Protein AF-A0A7V0SCT6-F1 (afdb_monomer)

Solvent-accessible surface area (backbone atoms only — not comparable to full-atom values): 3227 Å² total; per-residue (Å²): 134,81,79,78,49,74,70,55,52,51,53,53,49,50,54,50,33,68,77,64,34,78,66,45,58,59,49,51,50,48,57,51,47,52,52,52,50,51,53,50,37,69,71,67,69,58,84,73,82,76,85,125

Sequence (52 aa):
MGMPGIWELVIIFLIVLVVFGAGKIPKIARDIGSGIKEFKKSIDGKDDDAVK

Secondary structure (DSSP, 8-state):
-PPPPHHHHHHHHHHHHHHH-TTHHHHHHHHHHHHHHHHHHHHHT-------

pLDDT: mean 85.67, std 13.06, range [42.06, 95.12]

Mean predicted aligned error: 8.36 Å

Foldseek 3Di:
DDDDDPVVVVVVVVVVCVVCPPPRVVVVVVVVVVVVVVVCCVVVVDPPPPPD

Structure (mmCIF, N/CA/C/O backbone):
data_AF-A0A7V0SCT6-F1
#
_entry.id   AF-A0A7V0SCT6-F1
#
loop_
_atom_site.group_PDB
_atom_site.id
_atom_site.type_symbol
_atom_site.label_atom_id
_atom_site.label_alt_id
_atom_site.label_comp_id
_atom_site.label_asym_id
_atom_site.label_entity_id
_atom_site.label_seq_id
_atom_site.pdbx_PDB_ins_code
_atom_site.Cartn_x
_atom_site.Cartn_y
_atom_site.Cartn_z
_atom_site.occupancy
_atom_site.B_iso_or_equiv
_atom_site.auth_seq_id
_atom_site.auth_comp_id
_atom_site.auth_asym_id
_atom_site.auth_atom_id
_atom_site.pdbx_PDB_model_num
ATOM 1 N N . MET A 1 1 ? 25.692 -6.307 3.545 1.00 70.12 1 MET A N 1
ATOM 2 C CA . MET A 1 1 ? 24.531 -6.406 2.635 1.00 70.12 1 MET A CA 1
ATOM 3 C C . MET A 1 1 ? 23.898 -5.030 2.568 1.00 70.12 1 MET A C 1
ATOM 5 O O . MET A 1 1 ? 23.439 -4.552 3.596 1.00 70.12 1 MET A O 1
ATOM 9 N N . GLY A 1 2 ? 24.022 -4.345 1.430 1.00 82.00 2 GLY A N 1
ATOM 10 C CA . GLY A 1 2 ? 23.496 -2.990 1.253 1.00 82.00 2 GLY A CA 1
ATOM 11 C C . GLY A 1 2 ? 21.982 -3.010 1.067 1.00 82.00 2 GLY A C 1
ATOM 12 O O . GLY A 1 2 ? 21.453 -3.923 0.438 1.00 82.00 2 GLY A O 1
ATOM 13 N N . MET A 1 3 ? 21.300 -2.021 1.639 1.00 85.31 3 MET A N 1
ATOM 14 C CA . MET A 1 3 ? 19.882 -1.783 1.381 1.00 85.31 3 MET A CA 1
ATOM 15 C C . MET A 1 3 ? 19.716 -1.449 -0.113 1.00 85.31 3 MET A C 1
ATOM 17 O O . MET A 1 3 ? 20.505 -0.638 -0.606 1.00 85.31 3 MET 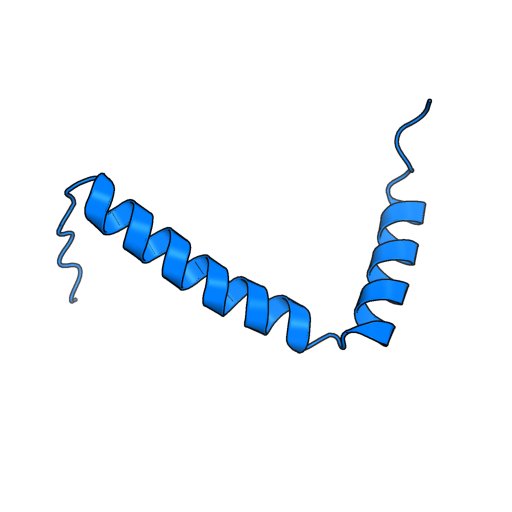A O 1
ATOM 21 N N . PRO A 1 4 ? 18.751 -2.043 -0.839 1.00 84.31 4 PRO A N 1
ATOM 22 C CA . PRO 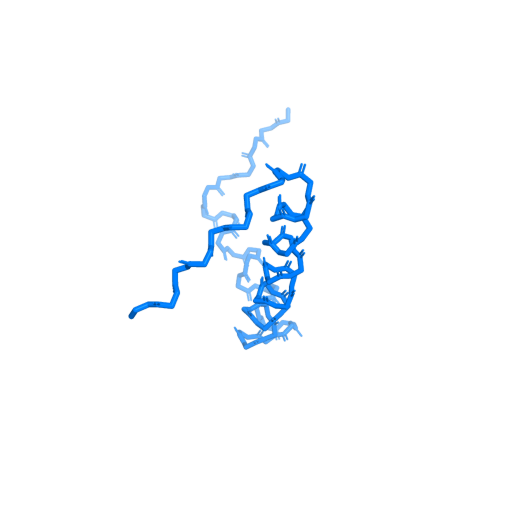A 1 4 ? 18.492 -1.662 -2.224 1.00 84.31 4 PRO A CA 1
ATOM 23 C C . PRO A 1 4 ? 18.212 -0.162 -2.309 1.00 84.31 4 PRO A C 1
ATOM 25 O O . PRO A 1 4 ? 17.502 0.406 -1.471 1.00 84.31 4 PRO A O 1
ATOM 28 N N . GLY A 1 5 ? 18.803 0.484 -3.310 1.00 91.88 5 GLY A N 1
ATOM 29 C CA . GLY A 1 5 ? 18.627 1.907 -3.53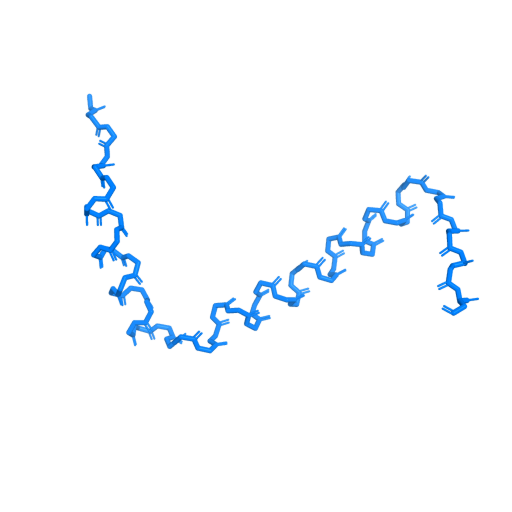7 1.00 91.88 5 GLY A CA 1
ATOM 30 C C . GLY A 1 5 ? 17.173 2.245 -3.859 1.00 91.88 5 GLY A C 1
ATOM 31 O O . GLY A 1 5 ? 16.394 1.408 -4.318 1.00 91.88 5 GLY A O 1
ATOM 32 N N . ILE A 1 6 ? 16.808 3.515 -3.676 1.00 93.69 6 ILE A N 1
ATOM 33 C CA . ILE A 1 6 ? 15.468 4.026 -4.011 1.00 93.69 6 ILE A CA 1
ATOM 34 C C . ILE A 1 6 ? 15.061 3.678 -5.453 1.00 93.69 6 ILE A C 1
ATOM 36 O O . ILE A 1 6 ? 13.909 3.327 -5.695 1.00 93.69 6 ILE A O 1
ATOM 40 N N . TRP A 1 7 ? 16.012 3.693 -6.392 1.00 93.12 7 TRP A N 1
ATOM 41 C CA . TRP A 1 7 ? 15.774 3.317 -7.787 1.00 93.12 7 TRP A CA 1
ATOM 42 C C . T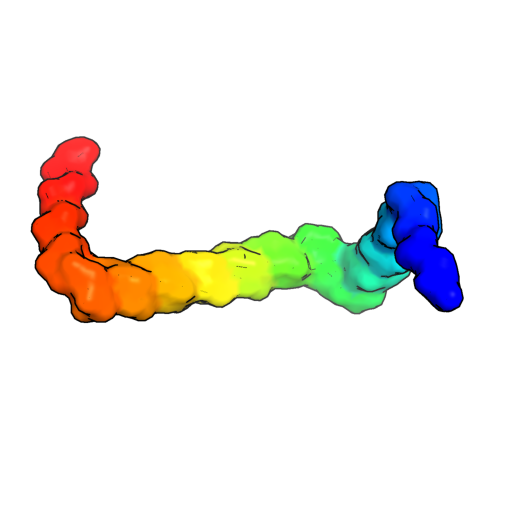RP A 1 7 ? 15.396 1.842 -7.971 1.00 93.12 7 TRP A C 1
ATOM 44 O O . TRP A 1 7 ? 14.499 1.536 -8.753 1.00 93.12 7 TRP A O 1
ATOM 54 N N . GLU A 1 8 ? 16.025 0.932 -7.227 1.00 93.06 8 GLU A N 1
ATOM 55 C CA . GLU A 1 8 ? 15.713 -0.501 -7.280 1.00 93.06 8 GLU A CA 1
ATOM 56 C C . GLU A 1 8 ? 14.335 -0.782 -6.670 1.00 93.06 8 GLU A C 1
ATOM 58 O O . GLU A 1 8 ? 13.542 -1.530 -7.244 1.00 93.06 8 GLU A O 1
ATOM 63 N N . LEU A 1 9 ? 14.000 -0.121 -5.555 1.00 93.50 9 LEU A N 1
ATOM 64 C CA . LEU A 1 9 ? 12.679 -0.234 -4.930 1.00 93.50 9 LEU A CA 1
ATOM 65 C C . LEU A 1 9 ? 11.551 0.223 -5.861 1.00 93.50 9 LEU A C 1
ATOM 67 O O . LEU A 1 9 ? 10.509 -0.428 -5.909 1.00 93.50 9 LEU A O 1
ATOM 71 N N . VAL A 1 10 ? 11.750 1.298 -6.631 1.00 94.31 10 VAL A N 1
ATOM 72 C CA . VAL A 1 10 ? 10.756 1.777 -7.608 1.00 94.31 10 VAL A CA 1
ATOM 73 C C . VAL A 1 10 ? 10.529 0.754 -8.723 1.00 94.31 10 VAL A C 1
ATOM 75 O O . VAL A 1 10 ? 9.383 0.506 -9.097 1.00 94.31 10 VAL A O 1
ATOM 78 N N . ILE A 1 11 ? 11.592 0.119 -9.228 1.00 95.06 11 ILE A N 1
ATOM 79 C CA . ILE A 1 11 ? 11.483 -0.927 -10.258 1.00 95.06 11 ILE A CA 1
ATOM 80 C C . ILE A 1 11 ? 10.723 -2.141 -9.717 1.00 95.06 11 ILE A C 1
ATOM 82 O O . ILE A 1 11 ? 9.802 -2.633 -10.367 1.00 95.06 11 ILE A O 1
ATOM 86 N N . ILE A 1 12 ? 11.061 -2.596 -8.509 1.00 93.88 12 ILE A N 1
ATOM 87 C CA . ILE A 1 12 ? 10.361 -3.706 -7.852 1.00 93.88 12 ILE A CA 1
ATOM 88 C C . ILE A 1 12 ? 8.883 -3.354 -7.660 1.00 93.88 12 ILE A C 1
ATOM 90 O O . ILE A 1 12 ? 8.007 -4.155 -7.981 1.00 93.88 12 ILE A O 1
ATOM 94 N N . PHE A 1 13 ? 8.593 -2.138 -7.196 1.00 93.25 13 PHE A N 1
ATOM 95 C CA . PHE A 1 13 ? 7.227 -1.666 -7.010 1.00 93.2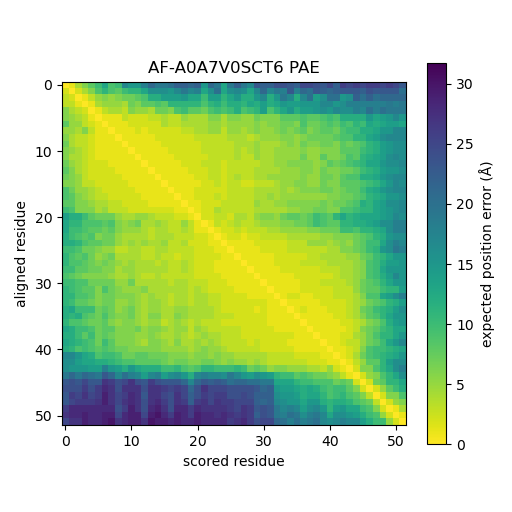5 13 PHE A CA 1
ATOM 96 C C . PHE A 1 13 ? 6.441 -1.650 -8.326 1.00 93.25 13 PHE A C 1
ATOM 98 O O . PHE A 1 13 ? 5.304 -2.111 -8.359 1.00 93.25 13 PHE A O 1
ATOM 105 N N . LEU A 1 14 ? 7.052 -1.208 -9.429 1.00 94.88 14 LEU A N 1
ATOM 106 C CA . LEU A 1 14 ? 6.448 -1.265 -10.763 1.00 94.88 14 LEU A CA 1
ATOM 107 C C . LEU A 1 14 ? 6.114 -2.697 -11.192 1.00 94.88 14 LEU A C 1
ATOM 109 O O . LEU A 1 14 ? 5.004 -2.943 -11.659 1.00 94.88 14 LEU A O 1
ATOM 113 N N . ILE A 1 15 ? 7.027 -3.652 -10.994 1.00 94.94 15 ILE A N 1
ATOM 114 C CA . ILE A 1 15 ? 6.783 -5.070 -11.313 1.00 94.94 15 ILE A CA 1
ATOM 115 C C . ILE A 1 15 ? 5.599 -5.600 -10.497 1.00 94.94 15 ILE A C 1
ATOM 117 O O . ILE A 1 15 ? 4.683 -6.216 -11.044 1.00 94.94 15 ILE A O 1
ATOM 121 N N . VAL A 1 16 ? 5.576 -5.310 -9.196 1.00 93.94 16 VAL A N 1
ATOM 122 C CA . VAL A 1 16 ? 4.473 -5.691 -8.307 1.00 93.94 16 VAL A CA 1
ATOM 123 C C . VAL A 1 16 ? 3.157 -5.058 -8.777 1.00 93.94 16 VAL A C 1
ATOM 125 O O . VAL A 1 16 ? 2.138 -5.743 -8.845 1.00 93.94 16 VAL A O 1
ATOM 128 N N . LEU A 1 17 ? 3.154 -3.783 -9.172 1.00 93.38 17 LEU A N 1
ATOM 129 C CA . LEU A 1 17 ? 1.963 -3.119 -9.704 1.00 93.38 17 LEU A CA 1
ATOM 130 C C . LEU A 1 17 ? 1.471 -3.730 -11.018 1.00 93.38 17 LEU A C 1
ATOM 132 O O . LEU A 1 17 ? 0.267 -3.726 -11.248 1.00 93.38 17 LEU A O 1
ATOM 136 N N . VAL A 1 18 ? 2.350 -4.259 -11.871 1.00 94.00 18 VAL A N 1
ATOM 137 C CA . VAL A 1 18 ? 1.943 -4.951 -13.106 1.00 94.00 18 VAL A CA 1
ATOM 138 C C . VAL A 1 18 ? 1.304 -6.304 -12.787 1.00 94.00 18 VAL A C 1
ATOM 140 O O . VAL A 1 18 ? 0.256 -6.627 -13.338 1.00 94.00 18 VAL A O 1
ATOM 143 N N . VAL A 1 19 ? 1.887 -7.073 -11.864 1.00 93.81 19 VAL A N 1
ATOM 144 C CA . VAL A 1 19 ? 1.377 -8.402 -11.478 1.00 93.81 19 VAL A CA 1
ATOM 145 C C . VAL A 1 19 ? 0.052 -8.305 -10.720 1.00 93.81 19 VAL A C 1
ATOM 147 O O . VAL A 1 19 ? -0.896 -9.036 -11.002 1.00 93.81 19 VAL A O 1
ATOM 150 N N . PHE A 1 20 ? -0.030 -7.400 -9.746 1.00 91.56 20 PHE A N 1
ATOM 151 C CA . PHE A 1 20 ? -1.214 -7.250 -8.901 1.00 91.56 20 PHE A CA 1
ATOM 152 C C . PHE A 1 20 ? -2.232 -6.257 -9.478 1.00 91.56 20 PHE A C 1
ATOM 154 O O . PHE A 1 20 ? -3.421 -6.357 -9.177 1.00 91.56 20 PHE A O 1
ATOM 161 N N . GLY A 1 21 ? -1.804 -5.328 -10.330 1.00 88.06 21 GLY A N 1
ATOM 162 C CA . GLY A 1 21 ? -2.603 -4.211 -10.823 1.00 88.06 21 GLY A CA 1
ATOM 163 C C . GLY A 1 21 ? -2.590 -3.021 -9.858 1.00 88.06 21 GLY A C 1
ATOM 164 O O . GLY A 1 21 ? -2.761 -3.176 -8.644 1.00 88.06 21 GLY A O 1
ATOM 165 N N . ALA A 1 22 ? -2.484 -1.803 -10.401 1.00 86.94 22 ALA A N 1
ATOM 166 C CA . ALA A 1 22 ? -2.423 -0.567 -9.612 1.00 86.94 22 ALA A CA 1
ATOM 167 C C . ALA A 1 22 ? -3.656 -0.310 -8.725 1.00 86.94 22 ALA A C 1
ATOM 169 O O . ALA A 1 22 ? -3.566 0.435 -7.755 1.00 86.94 22 ALA A O 1
ATOM 170 N N . GLY A 1 23 ? -4.796 -0.945 -9.018 1.00 86.62 23 GLY A N 1
ATOM 171 C CA . GLY A 1 23 ? -6.015 -0.845 -8.212 1.00 86.62 23 GLY A CA 1
ATOM 172 C C . GLY A 1 23 ? -6.108 -1.838 -7.047 1.00 86.62 23 GLY A C 1
ATOM 173 O O . GLY A 1 23 ? -6.814 -1.559 -6.079 1.00 86.62 23 GLY A O 1
ATOM 174 N N . LYS A 1 24 ? -5.409 -2.985 -7.091 1.00 89.75 24 LYS A N 1
ATOM 175 C CA . LYS A 1 24 ? -5.542 -4.010 -6.037 1.00 89.75 24 LYS A CA 1
ATOM 176 C C . LYS A 1 24 ? -4.804 -3.627 -4.761 1.00 89.75 24 LYS A C 1
ATOM 178 O O . LYS A 1 24 ? -5.358 -3.795 -3.681 1.00 89.75 24 LYS A O 1
ATOM 183 N N . ILE A 1 25 ? -3.606 -3.056 -4.880 1.00 90.88 25 ILE A N 1
ATOM 184 C CA . ILE A 1 25 ? -2.825 -2.576 -3.730 1.00 90.88 25 ILE A CA 1
ATOM 185 C C . ILE A 1 25 ? -3.587 -1.538 -2.890 1.00 90.88 25 ILE A C 1
ATOM 187 O O . ILE A 1 25 ? -3.746 -1.769 -1.693 1.00 90.88 25 ILE A O 1
ATOM 191 N N . PRO A 1 26 ? -4.122 -0.439 -3.459 1.00 89.06 26 PRO A N 1
ATOM 192 C CA . PRO A 1 26 ? -4.873 0.538 -2.676 1.00 89.06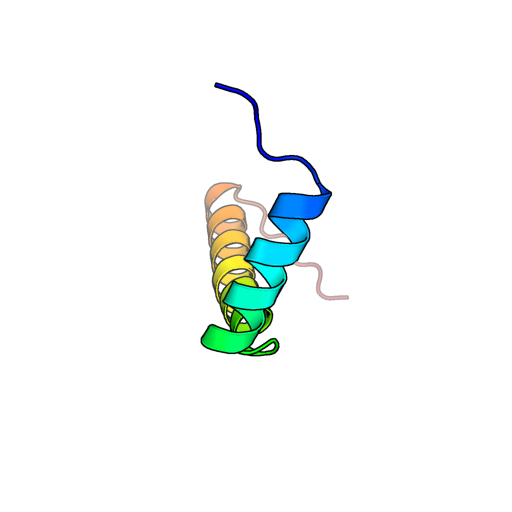 26 PRO A CA 1
ATOM 193 C C . PRO A 1 26 ? -6.195 -0.019 -2.145 1.00 89.06 26 PRO A C 1
ATOM 195 O O . PRO A 1 26 ? -6.641 0.421 -1.091 1.00 89.06 26 PRO A O 1
ATOM 198 N N . LYS A 1 27 ? -6.820 -0.990 -2.826 1.00 92.38 27 LYS A N 1
ATOM 199 C CA . LYS A 1 27 ? -8.022 -1.662 -2.315 1.00 92.38 27 LYS A CA 1
ATOM 200 C C . LYS A 1 27 ? -7.710 -2.462 -1.048 1.00 92.38 27 LYS A C 1
ATOM 202 O O . LYS A 1 27 ? -8.318 -2.210 -0.018 1.00 92.38 27 LYS A O 1
ATOM 207 N N . ILE A 1 28 ? -6.689 -3.317 -1.096 1.00 92.19 28 ILE A N 1
ATOM 208 C CA . ILE A 1 28 ? -6.236 -4.105 0.061 1.00 92.19 28 ILE A CA 1
ATOM 209 C C . ILE A 1 28 ? -5.760 -3.183 1.190 1.00 92.19 28 ILE A C 1
ATOM 211 O O . ILE A 1 28 ? -6.106 -3.397 2.344 1.00 92.19 28 ILE A O 1
ATOM 215 N N . ALA A 1 29 ? -5.015 -2.121 0.872 1.00 92.62 29 ALA A N 1
ATOM 216 C CA . ALA A 1 29 ? -4.565 -1.149 1.865 1.00 92.62 29 ALA A CA 1
ATOM 217 C C . ALA A 1 29 ? -5.729 -0.397 2.531 1.00 92.62 29 ALA A C 1
ATOM 219 O O . ALA A 1 29 ? -5.659 -0.121 3.725 1.00 92.62 29 ALA A O 1
ATOM 220 N N . ARG A 1 30 ? -6.802 -0.080 1.793 1.00 93.75 30 ARG A N 1
ATOM 221 C CA . ARG A 1 30 ? -8.026 0.508 2.362 1.00 93.75 30 ARG A CA 1
ATOM 222 C C . ARG A 1 30 ? -8.762 -0.481 3.257 1.00 93.75 30 ARG A C 1
ATOM 224 O O . ARG A 1 30 ? -9.119 -0.109 4.367 1.00 93.75 30 ARG A O 1
ATOM 231 N N . ASP A 1 31 ? -8.938 -1.720 2.807 1.00 94.31 31 ASP A N 1
ATOM 232 C CA . ASP A 1 31 ? -9.637 -2.759 3.571 1.00 94.31 31 ASP A CA 1
ATOM 233 C C . ASP A 1 31 ? -8.883 -3.081 4.878 1.00 94.31 31 ASP A C 1
ATOM 235 O O . ASP A 1 31 ? -9.466 -3.080 5.962 1.00 94.31 31 ASP A O 1
ATOM 239 N N . ILE A 1 32 ? -7.556 -3.243 4.798 1.00 95.12 32 ILE A N 1
ATOM 240 C CA . ILE A 1 32 ? -6.678 -3.431 5.963 1.00 95.12 32 ILE A CA 1
ATOM 241 C C . ILE A 1 32 ? -6.653 -2.175 6.841 1.00 95.12 32 ILE A C 1
ATOM 243 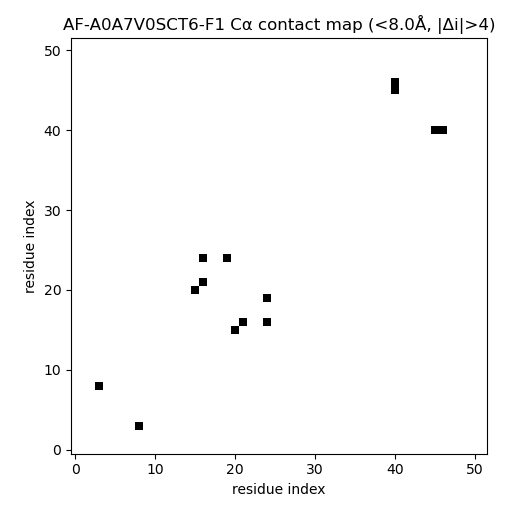O O . ILE A 1 32 ? -6.732 -2.274 8.062 1.00 95.12 32 ILE A O 1
ATOM 247 N N . GLY A 1 33 ? -6.549 -0.987 6.243 1.00 93.31 33 GLY A N 1
ATOM 248 C CA . GLY A 1 33 ? -6.474 0.280 6.968 1.00 93.31 33 GLY A CA 1
ATOM 249 C C . GLY A 1 33 ? -7.726 0.565 7.794 1.00 93.31 33 GLY A C 1
ATOM 250 O O . GLY A 1 33 ? -7.614 0.981 8.946 1.00 93.31 33 GLY A O 1
ATOM 251 N N . SER A 1 34 ? -8.908 0.287 7.241 1.00 93.31 34 SER A N 1
ATOM 252 C CA . SER A 1 34 ? -10.178 0.381 7.965 1.00 93.31 34 SER A CA 1
ATOM 253 C C . SER A 1 34 ? -10.234 -0.609 9.129 1.00 93.31 34 SER A C 1
ATOM 255 O O . SER A 1 34 ? -10.543 -0.196 10.244 1.00 93.31 34 SER A O 1
ATOM 257 N N . GLY A 1 35 ? -9.833 -1.868 8.917 1.00 94.56 35 GLY A N 1
ATOM 258 C CA . GLY A 1 35 ? -9.792 -2.874 9.985 1.00 94.56 35 GLY A CA 1
ATOM 259 C C . GLY A 1 35 ? -8.811 -2.521 11.109 1.00 94.56 35 GLY A C 1
ATOM 260 O O . GLY A 1 35 ? -9.148 -2.630 12.284 1.00 94.56 35 GLY A O 1
ATOM 261 N N . ILE A 1 36 ? -7.617 -2.016 10.774 1.00 94.06 36 ILE A N 1
ATOM 262 C CA . ILE A 1 36 ? -6.644 -1.533 11.769 1.00 94.06 36 ILE A CA 1
ATOM 263 C C . ILE A 1 36 ? -7.193 -0.314 12.520 1.00 94.06 36 ILE A C 1
ATOM 265 O O . ILE A 1 36 ? -6.987 -0.196 13.728 1.00 94.06 36 ILE A O 1
ATOM 269 N N . LYS A 1 37 ? -7.893 0.597 11.832 1.00 91.12 37 LYS A N 1
ATOM 270 C CA . LYS A 1 37 ? -8.510 1.778 12.451 1.00 91.12 37 LYS A CA 1
ATOM 271 C C . LYS A 1 37 ? -9.590 1.382 13.459 1.00 91.12 37 LYS A C 1
ATOM 273 O O . LYS A 1 37 ? -9.588 1.918 14.563 1.00 91.12 37 LYS A O 1
ATOM 278 N N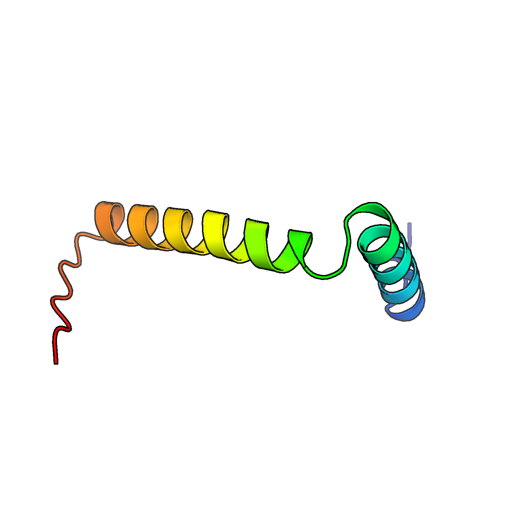 . GLU A 1 38 ? -10.472 0.451 13.103 1.00 90.69 38 GLU A N 1
ATOM 279 C CA . GLU A 1 38 ? -11.505 -0.076 14.004 1.00 90.69 38 GLU A CA 1
ATOM 280 C C . GLU A 1 38 ? -10.889 -0.832 15.183 1.00 90.69 38 GLU A C 1
ATOM 282 O O . GLU A 1 38 ? -11.230 -0.553 16.329 1.00 90.69 38 GLU A O 1
ATOM 287 N N . PHE A 1 39 ? -9.899 -1.693 14.927 1.00 91.88 39 PHE A N 1
ATOM 288 C CA . PHE A 1 39 ? -9.167 -2.411 15.972 1.00 91.88 39 PHE A CA 1
ATOM 289 C C . PHE A 1 39 ? -8.504 -1.452 16.967 1.00 91.88 39 PHE A C 1
ATOM 291 O O . PHE A 1 39 ? -8.611 -1.627 18.181 1.00 91.88 39 PHE A O 1
ATOM 298 N N . LYS A 1 40 ? -7.869 -0.387 16.462 1.00 89.44 40 LYS A N 1
ATOM 299 C CA . LYS A 1 40 ? -7.284 0.658 17.303 1.00 89.44 40 LYS A CA 1
ATOM 300 C C . LYS A 1 40 ? -8.355 1.414 18.094 1.00 89.44 40 LYS A C 1
ATOM 302 O O . LYS A 1 40 ? -8.121 1.695 19.262 1.00 89.44 40 LYS A O 1
ATOM 307 N N . LYS A 1 41 ? -9.515 1.715 17.496 1.00 88.06 41 LYS A N 1
ATOM 308 C CA . LYS A 1 41 ? -10.633 2.394 18.177 1.00 88.06 41 LYS A CA 1
ATOM 309 C C . LYS A 1 41 ? -11.167 1.563 19.348 1.00 88.06 41 LYS A C 1
ATOM 311 O O . LYS A 1 41 ? -11.328 2.095 20.440 1.00 88.06 41 LYS A O 1
ATOM 316 N N . SER A 1 42 ? -11.370 0.260 19.147 1.00 86.00 42 SER A N 1
ATOM 317 C CA . SER A 1 42 ? -11.856 -0.646 20.196 1.00 86.00 42 SER A CA 1
ATOM 318 C C . SER A 1 42 ? -10.853 -0.843 21.335 1.00 86.00 42 SER A C 1
ATOM 320 O O . SER A 1 42 ? -11.261 -0.980 22.482 1.00 86.00 42 SER A O 1
ATOM 322 N N . ILE A 1 43 ? -9.548 -0.850 21.038 1.00 87.44 43 ILE A N 1
ATOM 323 C CA . ILE A 1 43 ? -8.496 -1.007 22.058 1.00 87.44 43 ILE A CA 1
ATOM 324 C C . ILE A 1 43 ? -8.252 0.284 22.839 1.00 87.44 43 ILE A C 1
ATOM 326 O O . ILE A 1 43 ? -8.012 0.234 24.041 1.00 87.44 43 ILE A O 1
ATOM 330 N N . ASP A 1 44 ? -8.289 1.436 22.171 1.00 83.06 44 ASP A N 1
ATOM 331 C CA . ASP A 1 44 ? -7.978 2.728 22.790 1.00 83.06 44 ASP A CA 1
ATOM 332 C C . ASP A 1 44 ? -9.155 3.291 23.611 1.00 83.06 44 ASP A C 1
ATOM 334 O O . ASP A 1 44 ? -9.009 4.329 24.252 1.00 83.06 44 ASP A O 1
ATOM 338 N N . GLY A 1 45 ? -10.325 2.632 23.600 1.00 67.56 45 GLY A N 1
ATOM 339 C CA . GLY A 1 45 ? -11.512 3.021 24.376 1.00 67.56 45 GLY A CA 1
ATOM 340 C C . GLY A 1 45 ? -12.078 4.402 24.022 1.00 67.56 45 GLY A C 1
ATOM 341 O O . GLY A 1 45 ? -12.964 4.901 24.712 1.00 67.56 45 GLY A O 1
ATOM 342 N N . LYS A 1 46 ? -11.563 5.036 22.963 1.00 63.00 46 LYS A N 1
ATOM 343 C CA . LYS A 1 46 ? -12.040 6.318 22.452 1.00 63.00 46 LYS A CA 1
ATOM 344 C C . LYS A 1 46 ? -13.244 6.085 21.550 1.00 63.00 46 LYS A C 1
ATOM 346 O O . LYS A 1 46 ? -13.121 5.954 20.328 1.00 63.00 46 LYS A O 1
ATOM 351 N N . ASP A 1 47 ? -14.423 6.079 22.160 1.00 62.66 47 ASP A N 1
ATOM 352 C CA . ASP A 1 47 ? -15.655 6.460 21.474 1.00 62.66 47 ASP A CA 1
ATOM 353 C C . ASP A 1 47 ? -15.606 7.960 21.158 1.00 62.66 47 ASP A C 1
ATOM 355 O O . ASP A 1 47 ? -16.264 8.788 21.777 1.00 62.66 47 ASP A O 1
ATOM 359 N N . ASP A 1 48 ? -14.780 8.325 20.177 1.00 59.28 48 ASP A N 1
ATOM 360 C CA . ASP A 1 48 ? -14.918 9.608 19.504 1.00 59.28 48 ASP A CA 1
ATOM 361 C C . ASP A 1 48 ? -16.078 9.482 18.507 1.00 59.28 48 ASP A C 1
ATOM 363 O O . ASP A 1 48 ? -15.914 9.129 17.330 1.00 59.28 48 ASP A O 1
ATOM 367 N N . ASP A 1 49 ? -17.278 9.735 19.027 1.00 58.38 49 ASP A N 1
ATOM 368 C CA . ASP A 1 49 ? -18.412 10.280 18.291 1.00 58.38 49 ASP A CA 1
ATOM 369 C C . ASP A 1 49 ? -18.016 11.646 17.716 1.00 58.38 49 ASP A C 1
ATOM 371 O O . ASP A 1 49 ? -18.306 12.706 18.262 1.00 58.38 49 ASP A O 1
ATOM 375 N N . ALA A 1 50 ? -17.333 11.626 16.576 1.00 55.00 50 ALA A N 1
ATOM 376 C CA . ALA A 1 50 ? -17.228 12.779 15.694 1.00 55.00 50 ALA A CA 1
ATOM 377 C C . ALA A 1 50 ? -18.181 12.581 14.510 1.00 55.00 50 ALA A C 1
ATOM 379 O O . ALA A 1 50 ? -17.768 12.489 13.355 1.00 55.00 50 ALA A O 1
ATOM 380 N N . VAL A 1 51 ? -19.477 12.487 14.820 1.00 52.38 51 VAL A N 1
ATOM 381 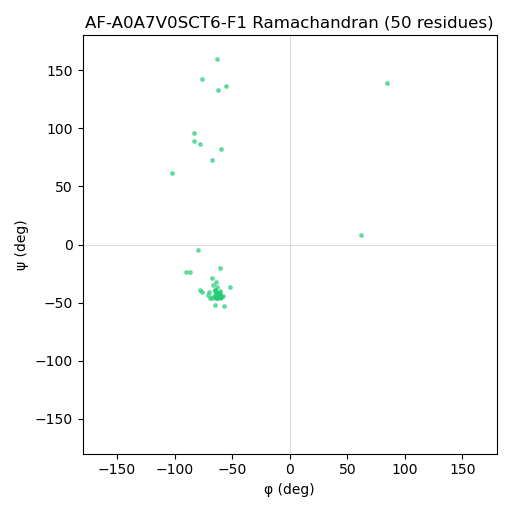C CA . VAL A 1 51 ? -20.531 12.923 13.904 1.00 52.38 51 VAL A CA 1
ATOM 382 C C . VAL A 1 51 ? -20.677 14.427 14.110 1.00 52.38 51 VAL A C 1
ATOM 384 O O . VAL A 1 51 ? -21.361 14.888 15.023 1.00 52.38 51 VAL A O 1
ATOM 387 N N . LYS A 1 52 ? -20.006 15.189 13.250 1.00 42.06 52 LYS A N 1
ATOM 388 C CA . LYS A 1 52 ? -20.508 16.472 12.776 1.00 42.06 52 LYS A CA 1
ATOM 389 C C . LYS A 1 52 ? -20.112 16.662 11.322 1.00 42.06 52 LYS A C 1
ATOM 391 O O . LYS A 1 52 ? -18.941 16.367 10.999 1.00 42.06 52 LYS A O 1
#

Radius of gyration: 17.28 Å; Cα contacts (8 Å, |Δi|>4): 7; chains: 1; bounding box: 45×25×38 Å